Protein AF-A0AAV1HTF7-F1 (afdb_monomer_lite)

InterPro domains:
  IPR036514 SGNH hydrolase superfamily [G3DSA:3.40.50.1110] (1-95)

Structure (mmCIF, N/CA/C/O backbone):
data_AF-A0AAV1HTF7-F1
#
_entry.id   AF-A0AAV1HTF7-F1
#
loop_
_atom_site.group_PDB
_atom_site.id
_atom_site.type_symbol
_atom_site.label_atom_id
_atom_site.label_alt_id
_atom_site.label_comp_id
_atom_site.label_asym_id
_atom_site.label_entity_id
_atom_site.label_seq_id
_atom_site.pdbx_PDB_ins_code
_atom_site.Cartn_x
_atom_site.Cartn_y
_atom_site.Cartn_z
_atom_site.occupancy
_atom_site.B_iso_or_equiv
_atom_site.auth_seq_id
_atom_site.auth_comp_id
_atom_site.auth_asym_id
_atom_site.auth_atom_id
_atom_site.pdbx_PDB_model_num
ATOM 1 N N . MET A 1 1 ? -18.990 2.049 17.561 1.00 84.19 1 MET A N 1
ATOM 2 C CA . MET A 1 1 ? -18.677 2.103 16.119 1.00 84.19 1 MET A CA 1
ATOM 3 C C . MET A 1 1 ? -17.168 2.112 15.989 1.00 84.19 1 MET A C 1
ATOM 5 O O . MET A 1 1 ? -16.583 2.999 16.581 1.00 84.19 1 MET A O 1
ATOM 9 N N . GLN A 1 2 ? -16.550 1.150 15.308 1.00 93.69 2 GLN A N 1
ATOM 10 C CA . GLN A 1 2 ? -15.099 1.159 15.063 1.00 93.69 2 GLN A CA 1
ATOM 11 C C . GLN A 1 2 ? -14.829 1.724 13.664 1.00 93.69 2 GLN A C 1
ATOM 13 O O . GLN A 1 2 ? -15.582 1.410 12.742 1.00 93.69 2 GLN A O 1
ATOM 18 N N . ILE A 1 3 ? -13.780 2.533 13.503 1.00 95.94 3 ILE A N 1
ATOM 19 C CA . ILE A 1 3 ? -13.346 3.073 12.207 1.00 95.94 3 ILE A CA 1
ATOM 20 C C . ILE A 1 3 ? -11.914 2.609 11.953 1.00 95.94 3 ILE A C 1
ATOM 22 O O . ILE A 1 3 ? -11.021 2.910 12.737 1.00 95.94 3 ILE A O 1
ATOM 26 N N . LEU A 1 4 ? -11.684 1.897 10.851 1.00 97.44 4 LEU A N 1
ATOM 27 C CA . LEU A 1 4 ? -10.342 1.550 10.387 1.00 97.44 4 LEU A CA 1
ATOM 28 C C . LEU A 1 4 ? -9.990 2.410 9.174 1.00 97.44 4 LEU A C 1
ATOM 30 O O . LEU A 1 4 ? -10.671 2.349 8.152 1.00 97.44 4 LEU A O 1
ATOM 34 N N . ILE A 1 5 ? -8.917 3.186 9.288 1.00 98.12 5 ILE A N 1
ATOM 35 C CA . ILE A 1 5 ? -8.319 3.935 8.187 1.00 98.12 5 ILE A CA 1
ATOM 36 C C . ILE A 1 5 ? -7.169 3.107 7.624 1.00 98.12 5 ILE A C 1
ATOM 38 O O . ILE A 1 5 ? -6.263 2.693 8.348 1.00 98.12 5 ILE A O 1
ATOM 42 N N . VAL A 1 6 ? -7.205 2.878 6.317 1.00 98.38 6 VAL A N 1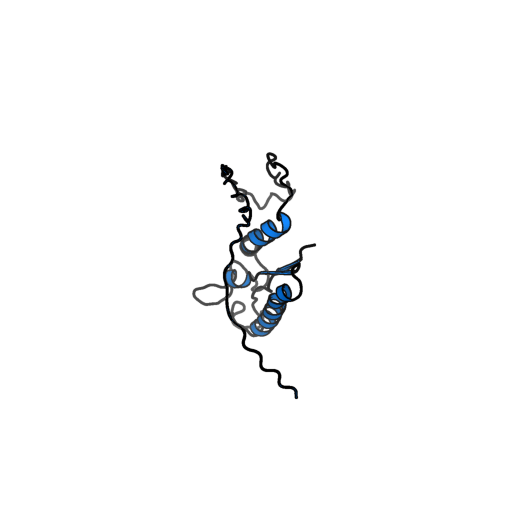
ATOM 43 C CA . VAL A 1 6 ? -6.139 2.188 5.593 1.00 98.38 6 VAL A CA 1
ATOM 44 C C . VAL A 1 6 ? -5.266 3.240 4.925 1.00 98.38 6 VAL A C 1
ATOM 46 O O . VAL A 1 6 ? -5.785 4.125 4.243 1.00 98.38 6 VAL A O 1
ATOM 49 N N . GLY A 1 7 ? -3.953 3.150 5.128 1.00 98.31 7 GLY A N 1
ATOM 50 C CA . GLY A 1 7 ? -2.980 3.991 4.444 1.00 98.31 7 GLY A CA 1
ATOM 51 C C . GLY A 1 7 ? -3.142 3.903 2.927 1.00 98.31 7 GLY A C 1
ATOM 52 O O . GLY A 1 7 ? -3.413 2.840 2.364 1.00 98.31 7 GLY A O 1
ATOM 53 N N . ILE A 1 8 ? -2.981 5.038 2.253 1.00 98.56 8 ILE A N 1
ATOM 54 C CA . ILE A 1 8 ? -2.959 5.104 0.797 1.00 98.56 8 ILE A CA 1
ATOM 55 C C . ILE A 1 8 ? -1.786 4.256 0.303 1.00 98.56 8 ILE A C 1
ATOM 57 O O . ILE A 1 8 ? -0.637 4.488 0.686 1.00 98.56 8 ILE A O 1
ATOM 61 N N . LEU A 1 9 ? -2.090 3.286 -0.560 1.00 98.56 9 LEU A N 1
ATOM 62 C CA . LEU A 1 9 ? -1.093 2.412 -1.169 1.00 98.56 9 LEU A CA 1
ATOM 63 C C . LEU A 1 9 ? -0.115 3.206 -2.052 1.00 98.56 9 LEU A C 1
ATOM 65 O O . LEU A 1 9 ? -0.493 4.223 -2.649 1.00 98.56 9 LEU A O 1
ATOM 69 N N . PRO A 1 10 ? 1.133 2.731 -2.196 1.00 98.31 10 PRO A N 1
ATOM 70 C CA . PRO A 1 10 ? 2.061 3.313 -3.145 1.00 98.31 10 PRO A CA 1
ATOM 71 C C . PRO A 1 10 ? 1.513 3.141 -4.564 1.00 98.31 10 PRO A C 1
ATOM 73 O O . PRO A 1 10 ? 0.885 2.138 -4.906 1.00 98.31 10 PRO A O 1
ATOM 76 N N . ARG A 1 11 ? 1.754 4.140 -5.409 1.00 97.81 11 ARG A N 1
ATOM 77 C CA . ARG A 1 11 ? 1.334 4.116 -6.809 1.00 97.81 11 ARG A CA 1
ATOM 78 C C . ARG A 1 11 ? 2.373 4.747 -7.706 1.00 97.81 11 ARG A C 1
ATOM 80 O O . ARG A 1 11 ? 3.144 5.621 -7.307 1.00 97.81 11 ARG A O 1
ATOM 87 N N . GLY A 1 12 ? 2.330 4.326 -8.952 1.00 97.00 12 GLY A N 1
ATOM 88 C CA . GLY A 1 12 ? 3.140 4.850 -10.019 1.00 97.00 12 GLY A CA 1
ATOM 89 C C . GLY A 1 12 ? 2.544 6.095 -10.644 1.00 97.00 12 GLY A C 1
ATOM 90 O O . GLY A 1 12 ? 1.449 6.572 -10.296 1.00 97.00 12 GLY A O 1
ATOM 91 N N . ALA A 1 13 ? 3.268 6.602 -11.631 1.00 94.75 13 ALA A N 1
ATOM 92 C CA . ALA A 1 13 ? 2.856 7.743 -12.423 1.00 94.75 13 ALA A CA 1
ATOM 93 C C . ALA A 1 13 ? 3.062 7.443 -13.909 1.00 94.75 13 ALA A C 1
ATOM 95 O O . ALA A 1 13 ? 4.183 7.390 -14.399 1.00 94.75 13 ALA A O 1
ATOM 96 N N . TRP A 1 14 ? 1.944 7.324 -14.624 1.00 89.94 14 TRP A N 1
ATOM 97 C CA . TRP A 1 14 ? 1.849 7.011 -16.056 1.00 89.94 14 TRP A CA 1
ATOM 98 C C . TRP A 1 14 ? 2.687 7.904 -16.984 1.00 89.94 14 TRP A C 1
ATOM 100 O O . TRP A 1 14 ? 2.989 7.523 -18.105 1.00 89.94 14 TRP A O 1
ATOM 110 N N . SER A 1 15 ? 3.057 9.100 -16.536 1.00 91.62 15 SER A N 1
ATOM 111 C CA . SER A 1 15 ? 3.879 10.043 -17.303 1.00 91.62 15 SER A CA 1
ATOM 112 C C . SER A 1 15 ? 5.391 9.906 -17.052 1.00 91.62 15 SER A C 1
ATOM 114 O O . SER A 1 15 ? 6.146 10.774 -17.478 1.00 91.62 15 SER A O 1
ATOM 116 N N . LEU A 1 16 ? 5.831 8.950 -16.228 1.00 92.50 16 LEU A N 1
ATOM 117 C CA . LEU A 1 16 ? 7.254 8.704 -15.978 1.00 92.50 16 LEU A CA 1
ATOM 118 C C . LEU A 1 16 ? 7.821 7.728 -17.016 1.00 92.50 16 LEU A C 1
ATOM 120 O O . LEU A 1 16 ? 7.071 6.891 -17.515 1.00 92.50 16 LEU A O 1
ATOM 124 N N . PRO A 1 17 ? 9.137 7.787 -17.302 1.00 95.62 17 PRO A N 1
ATOM 125 C CA . PRO A 1 17 ? 9.793 6.794 -18.154 1.00 95.62 17 PRO A CA 1
ATOM 126 C C . PRO A 1 17 ? 9.630 5.360 -17.635 1.00 95.62 17 PRO A C 1
ATOM 128 O O . PRO A 1 17 ? 9.421 4.446 -18.425 1.00 95.62 17 PRO A O 1
ATOM 131 N N . ASP A 1 18 ? 9.686 5.187 -16.312 1.00 96.31 18 ASP A N 1
ATOM 132 C CA . ASP A 1 18 ? 9.305 3.956 -15.625 1.00 96.31 18 ASP A CA 1
ATOM 133 C C . ASP A 1 18 ? 8.046 4.216 -14.776 1.00 96.31 18 ASP A C 1
ATOM 135 O O . ASP A 1 18 ? 8.134 4.858 -13.721 1.00 96.31 18 ASP A O 1
ATOM 139 N N . PRO A 1 19 ? 6.863 3.745 -15.215 1.00 96.56 19 PRO A N 1
ATOM 140 C CA . PRO A 1 19 ? 5.626 3.892 -14.458 1.00 96.56 19 PRO A CA 1
ATOM 141 C C . PRO A 1 19 ? 5.636 3.173 -13.104 1.00 96.56 19 PRO A C 1
ATOM 143 O O . PRO A 1 19 ? 4.855 3.557 -12.238 1.00 96.56 19 PRO A O 1
ATOM 146 N N . PHE A 1 20 ? 6.503 2.176 -12.896 1.00 97.75 20 PHE A N 1
ATOM 147 C CA . PHE A 1 20 ? 6.607 1.397 -11.655 1.00 97.75 20 PHE A CA 1
ATOM 148 C C . PHE A 1 20 ? 7.643 1.951 -10.675 1.00 97.75 20 PHE A C 1
ATOM 150 O O . PHE A 1 20 ? 7.803 1.408 -9.576 1.00 97.75 20 PHE A O 1
ATOM 157 N N . ALA A 1 21 ? 8.326 3.038 -11.041 1.00 97.62 21 ALA A N 1
ATOM 158 C CA . ALA A 1 21 ? 9.296 3.682 -10.175 1.00 97.62 21 ALA A CA 1
ATOM 159 C C . ALA A 1 21 ? 8.647 4.103 -8.849 1.00 97.62 21 ALA A C 1
ATOM 161 O O . ALA A 1 21 ? 7.636 4.818 -8.810 1.00 97.62 21 ALA A O 1
ATOM 162 N N . TRP A 1 22 ? 9.271 3.677 -7.757 1.00 97.19 22 TRP A N 1
ATOM 163 C CA . TRP A 1 22 ? 8.969 4.107 -6.404 1.00 97.19 22 TRP A CA 1
ATOM 164 C C . TRP A 1 22 ? 10.294 4.283 -5.640 1.00 97.19 22 TRP A C 1
ATOM 166 O O . TRP A 1 22 ? 11.189 3.454 -5.795 1.00 97.19 22 TRP A O 1
ATOM 176 N N . PRO A 1 23 ? 10.475 5.362 -4.857 1.00 97.12 23 PRO A N 1
ATOM 177 C CA . PRO A 1 23 ? 9.591 6.522 -4.745 1.00 97.12 23 PRO A CA 1
ATOM 178 C C . PRO A 1 23 ? 9.500 7.324 -6.057 1.00 97.12 23 PRO A C 1
ATOM 180 O O . PRO A 1 23 ? 10.342 7.212 -6.945 1.00 97.12 23 PRO A O 1
ATOM 183 N N . ASN A 1 24 ? 8.461 8.146 -6.185 1.00 96.56 24 ASN A N 1
ATOM 184 C CA . ASN A 1 24 ? 8.260 9.058 -7.307 1.00 96.56 24 ASN A CA 1
ATOM 185 C C . ASN A 1 24 ? 7.614 10.378 -6.844 1.00 96.56 24 ASN A C 1
ATOM 187 O O . ASN A 1 24 ? 7.417 10.606 -5.653 1.00 96.56 24 ASN A O 1
ATOM 191 N N . ARG A 1 25 ? 7.258 11.266 -7.780 1.00 96.62 25 ARG A N 1
ATOM 192 C CA . ARG A 1 25 ? 6.693 12.594 -7.463 1.00 96.62 25 ARG A CA 1
ATOM 193 C C . ARG A 1 25 ? 5.387 12.583 -6.649 1.00 96.62 25 ARG A C 1
ATOM 195 O O . ARG A 1 25 ? 4.988 13.627 -6.155 1.00 96.62 25 ARG A O 1
ATOM 202 N N . LEU A 1 26 ? 4.683 11.451 -6.570 1.00 97.12 26 LEU A N 1
ATOM 203 C CA . LEU A 1 26 ? 3.463 11.297 -5.770 1.00 97.12 26 LEU A CA 1
ATOM 204 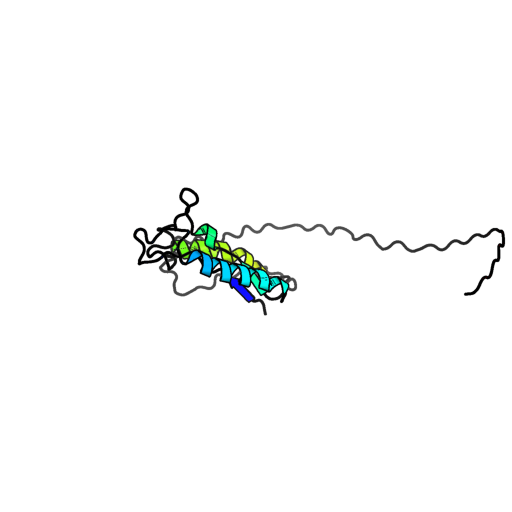C C . LEU A 1 26 ? 3.761 10.805 -4.350 1.00 97.12 26 LEU A C 1
ATOM 206 O O . LEU A 1 26 ? 2.900 10.920 -3.482 1.00 97.12 26 LEU A O 1
ATOM 210 N N . THR A 1 27 ? 4.959 10.263 -4.105 1.00 97.06 27 THR A N 1
ATOM 211 C CA . THR A 1 27 ? 5.328 9.652 -2.824 1.00 97.06 27 THR A CA 1
ATOM 212 C C . THR A 1 27 ? 5.217 10.632 -1.668 1.00 97.06 27 THR A C 1
ATOM 214 O O . THR A 1 27 ? 4.695 10.262 -0.625 1.00 97.06 27 THR A O 1
ATOM 217 N N . GLU A 1 28 ? 5.650 11.882 -1.844 1.00 98.19 28 GLU A N 1
ATOM 218 C CA . GLU A 1 28 ? 5.556 12.885 -0.781 1.00 98.19 28 GLU A CA 1
ATOM 219 C C . GLU A 1 28 ? 4.101 13.135 -0.373 1.00 98.19 28 GLU A C 1
ATOM 221 O O . GLU A 1 28 ? 3.769 13.000 0.799 1.00 98.19 28 GLU A O 1
ATOM 226 N N . ALA A 1 29 ? 3.211 13.387 -1.338 1.00 98.25 29 ALA A N 1
ATOM 227 C CA . ALA A 1 29 ? 1.794 13.611 -1.064 1.00 98.25 29 ALA A CA 1
ATOM 228 C C . ALA A 1 29 ? 1.123 12.399 -0.390 1.00 98.25 29 ALA A C 1
ATOM 230 O O . ALA A 1 29 ? 0.344 12.568 0.548 1.00 98.25 29 ALA A O 1
ATOM 231 N N . ILE A 1 30 ? 1.447 11.179 -0.835 1.00 98.44 30 ILE A N 1
ATOM 232 C CA . ILE A 1 30 ? 0.959 9.934 -0.217 1.00 98.44 30 ILE A CA 1
ATOM 233 C C . ILE A 1 30 ? 1.443 9.843 1.233 1.00 98.44 30 ILE A C 1
ATOM 235 O O . ILE A 1 30 ? 0.634 9.652 2.140 1.00 98.44 30 ILE A O 1
ATOM 239 N N . ASN A 1 31 ? 2.739 10.055 1.469 1.00 98.06 31 ASN A N 1
ATOM 240 C CA . ASN A 1 31 ? 3.322 10.009 2.806 1.00 98.06 31 ASN A CA 1
ATOM 241 C C . ASN A 1 31 ? 2.719 11.076 3.724 1.00 98.06 31 ASN A C 1
ATOM 243 O O . ASN A 1 31 ? 2.457 10.792 4.888 1.00 98.06 31 ASN A O 1
ATOM 247 N N . THR A 1 32 ? 2.451 12.285 3.224 1.00 98.56 32 THR A N 1
ATOM 248 C CA . THR A 1 32 ? 1.792 13.341 4.002 1.00 98.56 32 THR A CA 1
ATOM 249 C C . THR A 1 32 ? 0.420 12.895 4.506 1.00 98.56 32 THR A C 1
ATOM 251 O O . THR A 1 32 ? 0.131 13.047 5.693 1.00 98.56 32 THR A O 1
ATOM 254 N N . VAL A 1 33 ? -0.414 12.313 3.638 1.00 98.50 33 VAL A N 1
ATOM 255 C CA . VAL A 1 33 ? -1.756 11.851 4.028 1.00 98.50 33 VAL A CA 1
ATOM 256 C C . VAL A 1 33 ? -1.681 10.648 4.968 1.00 98.50 33 VAL A C 1
ATOM 258 O O . VAL A 1 33 ? -2.406 10.608 5.965 1.00 98.50 33 VAL A O 1
ATOM 261 N N . ASN A 1 34 ? -0.785 9.698 4.702 1.00 98.56 34 ASN A N 1
ATOM 262 C CA . ASN A 1 34 ? -0.594 8.525 5.557 1.00 98.56 34 ASN A CA 1
ATOM 263 C C . ASN A 1 34 ? -0.106 8.924 6.956 1.00 98.56 34 ASN A C 1
ATOM 265 O O . ASN A 1 34 ? -0.665 8.466 7.948 1.00 98.56 34 ASN A O 1
ATOM 269 N N . ASN A 1 35 ? 0.850 9.852 7.053 1.00 97.69 35 ASN A N 1
ATOM 270 C CA . ASN A 1 35 ? 1.350 10.361 8.332 1.00 97.69 35 ASN A CA 1
ATOM 271 C C . ASN A 1 35 ? 0.263 11.094 9.131 1.00 97.69 35 ASN A C 1
ATOM 273 O O . ASN A 1 35 ? 0.155 10.900 10.342 1.00 97.69 35 ASN A O 1
ATOM 277 N N . ALA A 1 36 ? -0.560 11.914 8.468 1.00 97.50 36 ALA A N 1
ATOM 278 C CA . ALA A 1 36 ? -1.697 12.566 9.116 1.00 97.50 36 ALA A CA 1
ATOM 279 C C . ALA A 1 36 ? -2.722 11.533 9.616 1.00 97.50 36 ALA A C 1
ATOM 281 O O . ALA A 1 36 ? -3.172 11.603 10.756 1.00 97.50 36 ALA A O 1
ATOM 282 N N . SER A 1 37 ? -3.026 10.525 8.797 1.00 97.88 37 SER A N 1
ATOM 283 C CA . SER A 1 37 ? -3.963 9.449 9.143 1.00 97.88 37 SER A CA 1
ATOM 284 C C . SER A 1 37 ? -3.468 8.599 10.317 1.00 97.88 37 SER A C 1
ATOM 286 O O . SER A 1 37 ? -4.247 8.253 11.202 1.00 97.88 37 SER A O 1
ATOM 288 N N . GLN A 1 38 ? -2.164 8.318 10.373 1.00 97.44 38 GLN A N 1
ATOM 289 C CA . GLN A 1 38 ? -1.527 7.576 11.462 1.00 97.44 38 GLN A CA 1
ATOM 290 C C . GLN A 1 38 ? -1.608 8.306 12.813 1.00 97.44 38 GLN A C 1
ATOM 292 O O . GLN A 1 38 ? -1.511 7.670 13.864 1.00 97.44 38 GLN A O 1
ATOM 297 N N . ALA A 1 39 ? -1.774 9.630 12.818 1.00 95.38 39 ALA A N 1
ATOM 298 C CA . ALA A 1 39 ? -1.895 10.406 14.047 1.00 95.38 39 ALA A CA 1
ATOM 299 C C . ALA A 1 39 ? -3.303 10.343 14.667 1.00 95.38 39 ALA A C 1
ATOM 301 O O . ALA A 1 39 ? -3.419 10.457 15.887 1.00 95.38 39 ALA A O 1
ATOM 302 N N . LEU A 1 40 ? -4.346 10.101 13.863 1.00 95.88 40 LEU A N 1
ATOM 303 C CA . LEU A 1 40 ? -5.752 10.152 14.289 1.00 95.88 40 LEU A CA 1
ATOM 304 C C . LEU A 1 40 ? -6.131 9.193 15.436 1.00 95.88 40 LEU A C 1
ATOM 306 O O . LEU A 1 40 ? -6.909 9.609 16.293 1.00 95.88 40 LEU A O 1
ATOM 310 N N . PRO A 1 41 ? -5.569 7.971 15.558 1.00 96.88 41 PRO A N 1
ATOM 311 C CA . PRO A 1 41 ? -5.825 7.112 16.719 1.00 96.88 41 PRO A CA 1
ATOM 312 C C . PRO A 1 41 ? -5.447 7.733 18.077 1.00 96.88 41 PRO A C 1
ATOM 314 O O . PRO A 1 41 ? -5.885 7.253 19.119 1.00 96.88 41 PRO A O 1
ATOM 317 N N . LYS A 1 42 ? -4.613 8.786 18.099 1.00 94.94 42 LYS A N 1
ATOM 318 C CA . LYS A 1 42 ? -4.288 9.535 19.328 1.00 94.94 42 LYS A CA 1
ATOM 319 C C . LYS A 1 42 ? -5.394 10.511 19.733 1.00 94.94 42 LYS A C 1
ATOM 321 O O . LYS A 1 42 ? -5.440 10.910 20.893 1.00 94.94 42 LYS A O 1
ATOM 326 N N . GLU A 1 43 ? -6.228 10.921 18.784 1.00 96.25 43 GLU A N 1
ATOM 327 C CA . GLU A 1 43 ? -7.302 11.898 18.978 1.00 96.25 43 GLU A CA 1
ATOM 328 C C . GLU A 1 43 ? -8.623 11.216 19.344 1.00 96.25 43 GLU A C 1
ATOM 330 O O . GLU A 1 43 ? -9.376 11.741 20.162 1.00 96.25 43 GLU A O 1
ATOM 335 N N . ASP A 1 44 ? -8.880 10.028 18.789 1.00 95.25 44 ASP A N 1
ATOM 336 C CA . ASP A 1 44 ? -10.075 9.236 19.072 1.00 95.25 44 ASP A CA 1
ATOM 337 C C . ASP A 1 44 ? -9.730 7.734 19.164 1.00 95.25 44 ASP A C 1
ATOM 339 O O . ASP A 1 44 ? -9.287 7.146 18.172 1.00 95.25 44 ASP A O 1
ATOM 343 N N . PRO A 1 45 ? -9.966 7.072 20.316 1.00 92.94 45 PRO A N 1
ATOM 344 C CA . PRO A 1 45 ? -9.695 5.642 20.490 1.00 92.94 45 PRO A CA 1
ATOM 345 C C . PRO A 1 45 ? -10.585 4.719 19.638 1.00 92.94 45 PRO A C 1
ATOM 347 O O . PRO A 1 45 ? -10.339 3.513 19.586 1.00 92.94 45 PRO A O 1
ATOM 350 N N . MET A 1 46 ? -11.632 5.243 18.995 1.00 94.50 46 MET A N 1
ATOM 351 C CA . MET A 1 46 ? -12.470 4.498 18.050 1.00 94.50 46 MET A CA 1
ATOM 352 C C . MET A 1 46 ? -11.875 4.455 16.634 1.00 94.50 46 MET A C 1
ATOM 354 O O . MET A 1 46 ? -12.382 3.708 15.789 1.00 94.50 46 MET A O 1
ATOM 358 N N . ILE A 1 47 ? -10.828 5.247 16.370 1.00 96.50 47 ILE A N 1
ATOM 359 C CA . ILE A 1 47 ? -10.105 5.289 15.099 1.00 96.50 47 ILE A CA 1
ATOM 360 C C . ILE A 1 47 ? -8.858 4.411 15.189 1.00 96.50 47 ILE A C 1
ATOM 362 O O . ILE A 1 47 ? -8.031 4.539 16.088 1.00 96.50 47 ILE A O 1
ATOM 366 N N . HIS A 1 48 ? -8.696 3.550 14.193 1.00 97.00 48 HIS A N 1
ATOM 367 C CA . HIS A 1 48 ? -7.556 2.659 14.019 1.00 97.00 48 HIS A CA 1
ATOM 368 C C . HIS A 1 48 ? -6.877 2.978 12.692 1.00 97.00 48 HIS A C 1
ATOM 370 O O . HIS A 1 48 ? -7.539 3.394 11.741 1.00 97.00 48 HIS A O 1
ATOM 376 N N . TYR A 1 49 ? -5.569 2.758 12.608 1.00 98.38 49 TYR A N 1
ATOM 377 C CA . TYR A 1 49 ? -4.800 2.964 11.383 1.00 98.38 49 TYR A CA 1
ATOM 378 C C . TYR A 1 49 ? -3.930 1.746 11.083 1.00 98.38 49 TYR A C 1
ATOM 380 O O . TYR A 1 49 ? -3.306 1.189 11.988 1.00 98.38 49 TYR A O 1
ATOM 388 N N . ILE A 1 50 ? -3.855 1.374 9.808 1.00 98.31 50 ILE A N 1
ATOM 389 C CA . ILE A 1 50 ? -2.913 0.376 9.302 1.00 98.31 50 ILE A CA 1
ATOM 390 C C . ILE A 1 50 ? -2.317 0.836 7.973 1.00 98.31 50 ILE A C 1
ATOM 392 O O . ILE A 1 50 ? -3.026 1.357 7.113 1.00 98.31 50 ILE A O 1
ATOM 396 N N . ASP A 1 51 ? -1.015 0.615 7.800 1.00 98.12 51 ASP A N 1
ATOM 397 C CA . ASP A 1 51 ? -0.319 0.812 6.532 1.00 98.12 51 ASP A CA 1
ATOM 398 C C . ASP A 1 51 ? 0.044 -0.545 5.921 1.00 98.12 51 ASP A C 1
ATOM 400 O O . ASP A 1 51 ? 0.872 -1.272 6.466 1.00 98.12 51 ASP A O 1
ATOM 404 N N . CYS A 1 52 ? -0.583 -0.870 4.792 1.00 98.31 52 CYS A N 1
ATOM 405 C CA . CYS A 1 52 ? -0.299 -2.072 4.003 1.00 98.31 52 CYS A CA 1
ATOM 406 C C . CYS A 1 52 ? 0.565 -1.766 2.769 1.00 98.31 52 CYS A C 1
ATOM 408 O O . CYS A 1 52 ? 0.848 -2.653 1.969 1.00 98.31 52 CYS A O 1
ATOM 410 N N . GLY A 1 53 ? 0.955 -0.503 2.568 1.00 97.62 53 GLY A N 1
ATOM 411 C CA . GLY A 1 53 ? 1.713 -0.053 1.406 1.00 97.62 53 GLY A CA 1
ATOM 412 C C . GLY A 1 53 ? 3.057 -0.762 1.194 1.00 97.62 53 GLY A C 1
ATOM 413 O O . GLY A 1 53 ? 3.360 -1.090 0.043 1.00 97.62 53 GLY A O 1
ATOM 414 N N . PRO A 1 54 ? 3.856 -1.046 2.244 1.00 97.69 54 PRO A N 1
ATOM 415 C CA . PRO A 1 54 ? 5.139 -1.733 2.096 1.00 97.69 54 PRO A CA 1
ATOM 416 C C . PRO A 1 54 ? 5.067 -3.087 1.375 1.00 97.69 54 PRO A C 1
ATOM 418 O O . PRO A 1 54 ? 5.989 -3.414 0.630 1.00 97.69 54 PRO A O 1
ATOM 421 N N . ASP A 1 55 ? 3.964 -3.831 1.507 1.00 98.00 55 ASP A N 1
ATOM 422 C CA . ASP A 1 55 ? 3.800 -5.154 0.882 1.00 98.00 55 ASP A CA 1
ATOM 423 C C . ASP A 1 55 ? 3.623 -5.083 -0.649 1.00 98.00 55 ASP A C 1
ATOM 425 O O . ASP A 1 55 ? 3.746 -6.086 -1.354 1.00 98.00 55 ASP A O 1
ATOM 429 N N . PHE A 1 56 ? 3.374 -3.885 -1.189 1.00 98.44 56 PHE A N 1
ATOM 430 C CA . PHE A 1 56 ? 3.260 -3.622 -2.627 1.00 98.44 56 PHE A CA 1
ATOM 431 C C . PHE A 1 56 ? 4.584 -3.190 -3.274 1.00 98.44 56 PHE A C 1
ATOM 433 O O . PHE A 1 56 ? 4.621 -2.904 -4.475 1.00 98.44 56 PHE A O 1
ATOM 440 N N . ILE A 1 57 ? 5.674 -3.152 -2.503 1.00 97.94 57 ILE A N 1
ATOM 441 C CA . ILE A 1 57 ? 6.999 -2.719 -2.949 1.00 97.94 57 ILE A CA 1
ATOM 442 C C . ILE A 1 57 ? 7.944 -3.921 -2.987 1.00 97.94 57 ILE A C 1
ATOM 444 O O . ILE A 1 57 ? 8.070 -4.692 -2.039 1.00 97.94 57 ILE A O 1
ATOM 448 N N . ASN A 1 58 ? 8.662 -4.071 -4.094 1.00 97.44 58 ASN A N 1
ATOM 449 C CA . ASN A 1 58 ? 9.711 -5.068 -4.233 1.00 97.44 58 ASN A CA 1
ATOM 450 C C . ASN A 1 58 ? 10.889 -4.728 -3.307 1.00 97.44 58 ASN A C 1
ATOM 452 O O . ASN A 1 58 ? 11.594 -3.744 -3.526 1.00 97.44 58 ASN A O 1
ATOM 456 N N . ALA A 1 59 ? 11.171 -5.582 -2.323 1.00 94.00 59 ALA A N 1
ATOM 457 C CA . ALA A 1 59 ? 12.246 -5.350 -1.353 1.00 94.00 59 ALA A CA 1
ATOM 458 C C . ALA A 1 59 ? 13.650 -5.227 -1.981 1.00 94.00 59 ALA A C 1
ATOM 460 O O . ALA A 1 59 ? 14.515 -4.558 -1.428 1.00 94.00 59 ALA A O 1
ATOM 461 N N . ALA A 1 60 ? 13.891 -5.863 -3.133 1.00 94.31 60 ALA A N 1
ATOM 462 C CA . ALA A 1 60 ? 15.214 -5.891 -3.761 1.00 94.31 60 ALA A CA 1
ATOM 463 C C . ALA A 1 60 ? 15.590 -4.585 -4.479 1.00 94.31 60 ALA A C 1
ATOM 465 O O . ALA A 1 60 ? 16.767 -4.245 -4.557 1.00 94.31 60 ALA A O 1
ATOM 466 N N . ASN A 1 61 ? 14.610 -3.880 -5.049 1.00 95.00 61 ASN A N 1
ATOM 467 C CA . ASN A 1 61 ? 14.857 -2.722 -5.914 1.00 95.00 61 ASN A CA 1
ATOM 468 C C . ASN A 1 61 ? 13.968 -1.512 -5.591 1.00 95.00 61 ASN A C 1
ATOM 470 O O . ASN A 1 61 ? 14.008 -0.526 -6.319 1.00 95.00 61 ASN A O 1
ATOM 474 N N . HIS A 1 62 ? 13.157 -1.597 -4.533 1.00 95.81 62 HIS A N 1
ATOM 475 C CA . HIS A 1 62 ? 12.229 -0.565 -4.070 1.00 95.81 62 HIS A CA 1
ATOM 476 C C . HIS A 1 62 ? 11.170 -0.100 -5.088 1.00 95.81 62 HIS A C 1
ATOM 478 O O . HIS A 1 62 ? 10.438 0.843 -4.808 1.00 95.81 62 HIS A O 1
ATOM 484 N N . SER A 1 63 ? 11.024 -0.785 -6.226 1.00 97.50 63 SER A N 1
ATOM 485 C CA . SER A 1 63 ? 9.977 -0.512 -7.221 1.00 97.50 63 SER A CA 1
ATOM 486 C C . SER A 1 63 ? 8.624 -1.088 -6.808 1.00 97.50 63 SER A C 1
ATOM 488 O O . SER A 1 63 ? 8.544 -1.978 -5.959 1.00 97.50 63 SER A O 1
ATOM 490 N N . LEU A 1 64 ? 7.551 -0.637 -7.454 1.00 98.31 64 LEU A N 1
ATOM 491 C CA . LEU A 1 64 ? 6.237 -1.256 -7.294 1.00 98.31 64 LEU A CA 1
ATOM 492 C C . LEU A 1 64 ? 6.237 -2.689 -7.829 1.00 98.31 64 LEU A C 1
ATOM 494 O O . LEU A 1 64 ? 6.785 -2.983 -8.893 1.00 98.31 64 LEU A O 1
ATOM 498 N N . ASN A 1 65 ? 5.562 -3.585 -7.118 1.00 98.31 65 ASN A N 1
ATOM 499 C CA . ASN A 1 65 ? 5.380 -4.952 -7.573 1.00 98.31 65 ASN A CA 1
ATOM 500 C C . ASN A 1 65 ? 4.338 -5.009 -8.702 1.00 98.31 65 ASN A C 1
ATOM 502 O O . ASN A 1 65 ? 3.134 -4.956 -8.455 1.00 98.31 65 ASN A O 1
ATOM 506 N N . ALA A 1 66 ? 4.801 -5.181 -9.942 1.00 97.56 66 ALA A N 1
ATOM 507 C CA . ALA A 1 66 ? 3.946 -5.242 -11.128 1.00 97.56 66 ALA A CA 1
ATOM 508 C C . ALA A 1 66 ? 2.960 -6.425 -11.149 1.00 97.56 66 ALA A C 1
ATOM 510 O O . ALA A 1 66 ? 1.962 -6.375 -11.857 1.00 97.56 66 ALA A O 1
ATOM 511 N N . THR A 1 67 ? 3.187 -7.481 -10.360 1.00 97.94 67 THR A N 1
ATOM 512 C CA . THR A 1 67 ? 2.190 -8.558 -10.208 1.00 97.94 67 THR A CA 1
ATOM 513 C C . THR A 1 67 ? 1.020 -8.101 -9.337 1.00 97.94 67 THR A C 1
ATOM 515 O O . THR A 1 67 ? -0.128 -8.490 -9.563 1.00 97.94 67 THR A O 1
ATOM 518 N N . LEU A 1 68 ? 1.302 -7.265 -8.335 1.00 98.44 68 LEU A N 1
ATOM 519 C CA . LEU A 1 68 ? 0.301 -6.757 -7.402 1.00 98.44 68 LEU A CA 1
ATOM 520 C C . LEU A 1 68 ? -0.395 -5.501 -7.932 1.00 98.44 68 LEU A C 1
ATOM 522 O O . LEU A 1 68 ? -1.576 -5.348 -7.660 1.00 98.44 68 LEU A O 1
ATOM 526 N N . LEU A 1 69 ? 0.293 -4.654 -8.708 1.00 98.31 69 LEU A N 1
ATOM 527 C CA . LEU A 1 69 ? -0.221 -3.411 -9.305 1.00 98.31 69 LEU A CA 1
ATOM 528 C C . LEU A 1 69 ? 0.051 -3.380 -10.824 1.00 98.31 69 LEU A C 1
ATOM 530 O O . LEU A 1 69 ? 0.939 -2.644 -11.244 1.00 98.31 69 LEU A O 1
ATOM 534 N N . PRO A 1 70 ? -0.643 -4.163 -11.667 1.00 97.69 70 PRO A N 1
ATOM 535 C CA . PRO A 1 70 ? -0.252 -4.377 -13.068 1.00 97.69 70 PRO A CA 1
ATOM 536 C C . PRO A 1 70 ? -0.291 -3.118 -13.941 1.00 97.69 70 PRO A C 1
ATOM 538 O O . PRO A 1 70 ? 0.468 -3.004 -14.900 1.00 97.69 70 PRO A O 1
ATOM 541 N N . GLU A 1 71 ? -1.115 -2.144 -13.581 1.00 96.62 71 GLU A N 1
ATOM 542 C CA . GLU A 1 71 ? -1.179 -0.810 -14.170 1.00 96.62 71 GLU A CA 1
ATOM 543 C C . GLU A 1 71 ? -0.684 0.268 -13.204 1.00 96.62 71 GLU A C 1
ATOM 545 O O . GLU A 1 71 ? -1.185 1.391 -13.221 1.00 96.62 71 GLU A O 1
ATOM 550 N N . TYR A 1 72 ? 0.272 -0.078 -12.332 1.00 96.94 72 TYR A N 1
ATOM 551 C CA . TYR A 1 72 ? 0.951 0.836 -11.407 1.00 96.94 72 TYR A CA 1
ATOM 552 C C . TYR A 1 72 ? -0.004 1.649 -10.504 1.00 96.94 72 TYR A C 1
ATOM 554 O O . TYR A 1 72 ? 0.377 2.693 -9.971 1.00 96.94 72 TYR A O 1
ATOM 562 N N . LEU A 1 73 ? -1.254 1.209 -10.323 1.00 97.44 73 LEU A N 1
ATOM 563 C CA . LEU A 1 73 ? -2.257 1.919 -9.527 1.00 97.44 73 LEU A CA 1
ATOM 564 C C . LEU A 1 73 ? -3.234 0.984 -8.822 1.00 97.44 73 LEU A C 1
ATOM 566 O O . LEU A 1 73 ? -3.314 1.029 -7.597 1.00 97.44 73 LEU A O 1
ATOM 570 N N . HIS A 1 74 ? -4.002 0.185 -9.562 1.00 98.19 74 HIS A N 1
ATOM 571 C CA . HIS A 1 74 ? -5.011 -0.661 -8.931 1.00 98.19 74 HIS A CA 1
ATOM 572 C C . HIS A 1 74 ? -4.425 -2.030 -8.583 1.00 98.19 74 HIS A C 1
ATOM 574 O O . HIS A 1 74 ? -3.625 -2.571 -9.351 1.00 98.19 74 HIS A O 1
ATOM 580 N N . PRO A 1 75 ? -4.812 -2.612 -7.436 1.00 98.38 75 PRO A N 1
ATOM 581 C CA . PRO A 1 75 ? -4.443 -3.978 -7.119 1.00 98.38 75 PRO A CA 1
ATOM 582 C C . PRO A 1 75 ? -5.027 -4.982 -8.121 1.00 98.38 75 PRO A C 1
ATOM 584 O O . PRO A 1 75 ? -6.210 -4.935 -8.457 1.00 98.38 75 PRO A O 1
ATOM 587 N N . SER A 1 76 ? -4.216 -5.949 -8.545 1.00 98.38 76 SER A N 1
ATOM 588 C CA . SER A 1 76 ? -4.710 -7.173 -9.182 1.00 98.38 76 SER A CA 1
ATOM 589 C C . SER A 1 76 ? -5.443 -8.053 -8.164 1.00 98.38 76 SER A C 1
ATOM 591 O O . SER A 1 76 ? -5.445 -7.778 -6.964 1.00 98.38 76 SER A O 1
ATOM 593 N N . THR A 1 77 ? -5.998 -9.190 -8.593 1.00 98.31 77 THR A N 1
ATOM 594 C CA . THR A 1 77 ? -6.510 -10.208 -7.656 1.00 98.31 77 THR A CA 1
ATOM 595 C C . THR A 1 77 ? -5.451 -10.651 -6.641 1.00 98.31 77 THR A C 1
ATOM 597 O O . THR A 1 77 ? -5.772 -10.849 -5.472 1.00 98.31 77 THR A O 1
ATOM 600 N N . ALA A 1 78 ? -4.187 -10.786 -7.057 1.00 98.12 78 ALA A N 1
ATOM 601 C CA . ALA A 1 78 ? -3.095 -11.106 -6.139 1.00 98.12 78 ALA A CA 1
ATOM 602 C C . ALA A 1 78 ? -2.811 -9.939 -5.178 1.00 98.12 78 ALA A C 1
ATOM 604 O O . ALA A 1 78 ? -2.649 -10.166 -3.983 1.00 98.12 78 ALA A O 1
ATOM 605 N N . GLY A 1 79 ? -2.840 -8.697 -5.674 1.00 98.31 79 GLY A N 1
ATOM 606 C CA . GLY A 1 79 ? -2.714 -7.494 -4.846 1.00 98.31 79 GLY A CA 1
ATOM 607 C C . GLY A 1 79 ? -3.820 -7.371 -3.796 1.00 98.31 79 GLY A C 1
ATOM 608 O O . GLY A 1 79 ? -3.540 -7.104 -2.633 1.00 98.31 79 GLY A O 1
ATOM 609 N N . TYR A 1 80 ? -5.073 -7.644 -4.163 1.00 98.62 80 TYR A N 1
ATOM 610 C CA . TYR A 1 80 ? -6.184 -7.637 -3.210 1.00 98.62 80 TYR A CA 1
ATOM 611 C C . TYR A 1 80 ? -6.075 -8.731 -2.147 1.00 98.62 80 TYR A C 1
ATOM 613 O O . TYR A 1 80 ? -6.504 -8.500 -1.022 1.00 98.62 80 TYR A O 1
ATOM 621 N N . ARG A 1 81 ? -5.486 -9.894 -2.459 1.00 98.50 81 ARG A N 1
ATOM 622 C CA . ARG A 1 81 ? -5.205 -10.923 -1.444 1.00 98.50 81 ARG A CA 1
ATOM 623 C C . ARG A 1 81 ? -4.174 -10.437 -0.431 1.00 98.50 81 ARG A C 1
ATOM 625 O O . ARG A 1 81 ? -4.440 -10.523 0.758 1.00 98.50 81 ARG A O 1
ATOM 632 N N . VAL A 1 82 ? -3.077 -9.835 -0.895 1.00 97.88 82 VAL A N 1
ATOM 633 C CA . VAL A 1 82 ? -2.068 -9.218 -0.013 1.00 97.88 82 VAL A CA 1
ATOM 634 C C . VAL A 1 82 ? -2.698 -8.135 0.870 1.00 97.88 82 VAL A C 1
ATOM 636 O O . VAL A 1 82 ? -2.495 -8.127 2.081 1.00 97.88 82 VAL A O 1
ATOM 639 N N . LEU A 1 83 ? -3.535 -7.266 0.292 1.00 98.19 83 LEU A N 1
ATOM 640 C CA . LEU A 1 83 ? -4.261 -6.257 1.063 1.00 98.19 83 LEU A CA 1
ATOM 641 C C . LEU A 1 83 ? -5.199 -6.896 2.098 1.00 98.19 83 LEU A C 1
ATOM 643 O O . LEU A 1 83 ? -5.222 -6.470 3.247 1.00 98.19 83 LEU A O 1
ATOM 647 N N . ALA A 1 84 ? -5.959 -7.923 1.714 1.00 97.81 84 ALA A N 1
ATOM 648 C CA . ALA A 1 84 ? -6.858 -8.624 2.624 1.00 97.81 84 ALA A CA 1
ATOM 649 C C . ALA A 1 84 ? -6.097 -9.295 3.776 1.00 97.81 84 ALA A C 1
ATOM 651 O O . ALA A 1 84 ? -6.528 -9.176 4.919 1.00 97.81 84 ALA A O 1
ATOM 652 N N . ASP A 1 85 ? -4.960 -9.934 3.500 1.00 97.81 85 ASP A N 1
ATOM 653 C CA . ASP A 1 85 ? -4.119 -10.579 4.512 1.00 97.81 85 ASP A CA 1
ATOM 654 C C . ASP A 1 85 ? -3.554 -9.559 5.512 1.00 97.81 85 ASP A C 1
ATOM 656 O O . ASP A 1 85 ? -3.555 -9.816 6.717 1.00 97.81 85 ASP A O 1
ATOM 660 N N . CYS A 1 86 ? -3.162 -8.371 5.039 1.00 97.69 86 CYS A N 1
ATOM 661 C CA . CYS A 1 86 ? -2.746 -7.260 5.897 1.00 97.69 86 CYS A CA 1
ATOM 662 C C . CYS A 1 86 ? -3.899 -6.738 6.781 1.00 97.69 86 CYS A C 1
ATOM 664 O O . CYS A 1 86 ? -3.727 -6.517 7.981 1.00 97.69 86 CYS A O 1
ATOM 666 N N . LEU A 1 87 ? -5.100 -6.567 6.214 1.00 96.88 87 LEU A N 1
ATOM 667 C CA . LEU A 1 87 ? -6.260 -6.008 6.924 1.00 96.88 87 LEU A CA 1
ATOM 668 C C . LEU A 1 87 ? -6.903 -6.989 7.908 1.00 96.88 87 LEU A C 1
ATOM 670 O O . LEU A 1 87 ? -7.381 -6.582 8.972 1.00 96.88 87 LEU A O 1
ATOM 674 N N . LYS A 1 88 ? -6.937 -8.275 7.553 1.00 94.81 88 LYS A N 1
ATOM 675 C CA . LYS A 1 88 ? -7.660 -9.325 8.271 1.00 94.81 88 LYS A CA 1
ATOM 676 C C . LYS A 1 88 ? -7.411 -9.345 9.784 1.00 94.81 88 LYS A C 1
ATOM 678 O O . LYS A 1 88 ? -8.404 -9.323 10.509 1.00 94.81 88 LYS A O 1
ATOM 683 N N . PRO A 1 89 ? -6.169 -9.348 10.307 1.00 93.19 89 PRO A N 1
ATOM 684 C CA . PRO A 1 89 ? -5.957 -9.404 11.753 1.00 93.19 89 PRO A CA 1
ATOM 685 C C . PRO A 1 89 ? -6.541 -8.192 12.490 1.00 93.19 89 PRO A C 1
ATOM 687 O O . PRO A 1 89 ? -7.014 -8.327 13.617 1.00 93.19 89 PRO A O 1
ATOM 690 N N . VAL A 1 90 ? -6.543 -7.007 11.872 1.00 93.19 90 VAL A N 1
ATOM 691 C CA . VAL A 1 90 ? -7.121 -5.803 12.485 1.00 93.19 90 VAL A CA 1
ATOM 692 C C . VAL A 1 90 ? -8.640 -5.867 12.445 1.00 93.19 90 VAL A C 1
ATOM 694 O O . VAL A 1 90 ? -9.282 -5.676 13.473 1.00 93.19 90 VAL A O 1
ATOM 697 N N . VAL A 1 91 ? -9.222 -6.202 11.293 1.00 93.94 91 VAL A N 1
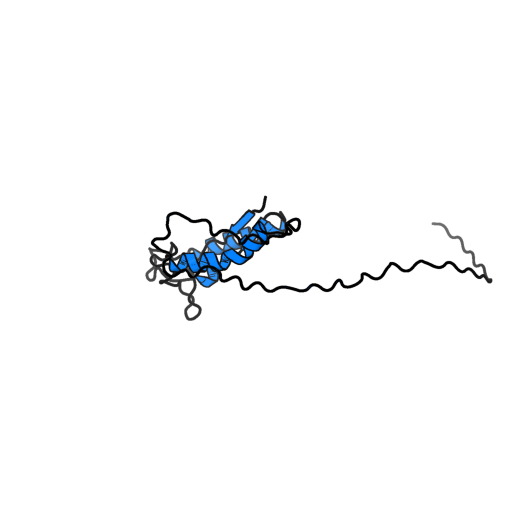ATOM 698 C CA . VAL A 1 91 ? -10.678 -6.330 11.152 1.00 93.94 91 VAL A CA 1
ATOM 699 C C . VAL A 1 91 ? -11.228 -7.406 12.088 1.00 93.94 91 VAL A C 1
ATOM 701 O O . VAL A 1 91 ? -12.196 -7.141 12.798 1.00 93.94 91 VAL A O 1
ATOM 704 N N . ASP A 1 92 ? -10.588 -8.575 12.160 1.00 92.06 92 ASP A N 1
ATOM 705 C CA . ASP A 1 92 ? -10.981 -9.651 13.073 1.00 92.06 92 ASP A CA 1
ATOM 706 C C . ASP A 1 92 ? -10.975 -9.156 14.528 1.00 92.06 92 ASP A C 1
ATOM 708 O O . ASP A 1 92 ? -11.949 -9.357 15.248 1.00 92.06 92 ASP A O 1
ATOM 712 N N . ASN A 1 93 ? -9.933 -8.438 14.959 1.00 89.56 93 ASN A N 1
ATOM 713 C CA . ASN A 1 93 ? -9.869 -7.883 16.313 1.00 89.56 93 ASN A CA 1
ATOM 714 C C . ASN A 1 93 ? -10.967 -6.842 16.587 1.00 89.56 93 ASN A C 1
ATOM 716 O O . ASN A 1 93 ? -11.547 -6.833 17.674 1.00 89.56 93 ASN A O 1
ATOM 720 N N . LEU A 1 94 ? -11.267 -5.977 15.615 1.00 89.50 94 LEU A N 1
ATOM 721 C CA . LEU A 1 94 ? -12.252 -4.902 15.764 1.00 89.50 94 LEU A CA 1
ATOM 722 C C . LEU A 1 94 ? -13.698 -5.402 15.738 1.00 89.50 94 LEU A C 1
ATOM 724 O O . LEU A 1 94 ? -14.544 -4.850 16.443 1.00 89.50 94 LEU A O 1
ATOM 728 N N . VAL A 1 95 ? -13.984 -6.425 14.930 1.00 86.44 95 VAL A N 1
ATOM 729 C CA . VAL A 1 95 ? -15.323 -7.017 14.804 1.00 86.44 95 VAL A CA 1
ATOM 730 C C . VAL A 1 95 ? -15.580 -8.020 15.920 1.00 86.44 95 VAL A C 1
ATOM 732 O O . VAL A 1 95 ? -16.681 -8.053 16.473 1.00 86.44 95 VAL A O 1
ATOM 735 N N . LEU A 1 96 ? -14.579 -8.831 16.273 1.00 76.12 96 LEU A N 1
ATOM 736 C CA . LEU A 1 96 ? -14.751 -9.848 17.299 1.00 76.12 96 LEU A CA 1
ATOM 737 C C . LEU A 1 96 ? -14.700 -9.234 18.695 1.00 76.12 96 LEU A C 1
ATOM 739 O O . LEU A 1 96 ? -15.584 -9.556 19.471 1.00 76.12 96 LEU A O 1
ATOM 743 N N . GLY A 1 97 ? -13.784 -8.315 19.022 1.00 62.06 97 GLY A N 1
ATOM 744 C CA . GLY A 1 97 ? -13.723 -7.671 20.345 1.00 62.06 97 GLY A CA 1
ATOM 745 C C . GLY A 1 97 ? -13.835 -8.636 21.552 1.00 62.06 97 GLY A C 1
ATOM 746 O O . GLY A 1 97 ? -13.856 -9.862 21.419 1.00 62.06 97 GLY A O 1
ATOM 747 N N . PRO A 1 98 ? -13.923 -8.132 22.792 1.00 51.78 98 PRO A N 1
ATOM 748 C CA . PRO A 1 98 ? -14.411 -8.940 23.902 1.00 51.78 98 PRO A CA 1
ATOM 749 C C . PRO A 1 98 ? -15.932 -9.108 23.756 1.00 51.78 98 PRO A C 1
ATOM 751 O O . PRO A 1 98 ? -16.707 -8.339 24.320 1.00 51.78 98 PRO A O 1
ATOM 754 N N . GLN A 1 99 ? -16.382 -10.105 22.990 1.00 48.75 99 GLN A N 1
ATOM 755 C CA . GLN A 1 99 ? -17.780 -10.547 23.058 1.00 48.75 99 GLN A CA 1
ATOM 756 C C . GLN A 1 99 ? -18.121 -10.910 24.523 1.00 48.75 99 GLN A C 1
ATOM 758 O O . GLN A 1 99 ? -17.271 -11.498 25.210 1.00 48.75 99 GLN A O 1
ATOM 763 N N . PRO A 1 100 ? -19.355 -10.682 25.032 1.00 43.44 100 PRO A N 1
ATOM 764 C CA . PRO A 1 100 ? -19.859 -11.574 26.072 1.00 43.44 100 PRO A CA 1
ATOM 765 C C . PRO A 1 100 ? -19.677 -12.988 25.531 1.00 43.44 100 PRO A C 1
ATOM 767 O O . PRO A 1 100 ? -19.975 -13.231 24.365 1.00 43.44 100 PRO A O 1
ATOM 770 N N . ARG A 1 101 ? -19.107 -13.880 26.343 1.00 46.16 101 ARG A N 1
ATOM 771 C CA . ARG A 1 101 ? -18.822 -15.274 25.988 1.00 46.16 101 ARG A CA 1
ATOM 772 C C . ARG A 1 101 ? -20.124 -15.992 25.632 1.00 46.16 101 ARG A C 1
ATOM 774 O O . ARG A 1 101 ? -20.657 -16.758 26.425 1.00 46.16 101 ARG A O 1
ATOM 781 N N . TRP A 1 102 ? -20.658 -15.740 24.449 1.00 48.75 102 TRP A N 1
ATOM 782 C CA . TRP A 1 102 ? -21.533 -16.674 23.791 1.00 48.75 102 TRP A CA 1
ATOM 783 C C . TRP A 1 102 ? -20.631 -17.864 23.514 1.00 48.75 102 TRP A C 1
ATOM 785 O O . TRP A 1 102 ? -19.614 -17.732 22.839 1.00 48.75 102 TRP A O 1
ATOM 795 N N . ASN A 1 103 ? -20.928 -18.993 24.151 1.00 46.94 103 ASN A N 1
ATOM 796 C CA . ASN A 1 103 ? -20.314 -20.270 23.825 1.00 46.94 103 ASN A CA 1
ATOM 797 C C . ASN A 1 103 ? -20.554 -20.527 22.334 1.00 46.94 103 ASN A C 1
ATOM 799 O O . ASN A 1 103 ? -21.604 -21.036 21.946 1.00 46.94 103 ASN A O 1
ATOM 803 N N . VAL A 1 104 ? -19.603 -20.131 21.491 1.00 48.44 104 VAL A N 1
ATOM 804 C CA . VAL A 1 104 ? -19.650 -20.383 20.057 1.00 48.44 104 VAL A CA 1
ATOM 805 C C . VAL A 1 104 ? -19.162 -21.813 19.834 1.00 48.44 104 VAL A C 1
ATOM 807 O O . VAL A 1 104 ? -18.028 -22.060 19.448 1.00 48.44 104 VAL A O 1
ATOM 810 N N . THR A 1 105 ? -20.031 -22.781 20.120 1.00 50.06 105 THR A N 1
ATOM 811 C CA . THR A 1 105 ? -19.947 -24.133 19.543 1.00 50.06 105 THR A CA 1
ATOM 812 C C . THR A 1 105 ? -20.478 -24.158 18.107 1.00 50.06 105 THR A C 1
ATOM 814 O O . THR A 1 105 ? -20.423 -25.194 17.450 1.00 50.06 105 THR A O 1
ATOM 817 N N . ALA A 1 106 ? -21.013 -23.039 17.611 1.00 46.19 106 ALA A N 1
ATOM 818 C CA . ALA A 1 106 ? -21.477 -22.920 16.240 1.00 46.19 106 ALA A CA 1
ATOM 819 C C . ALA A 1 106 ? -20.293 -22.526 15.341 1.00 46.19 106 ALA A C 1
ATOM 821 O O . ALA A 1 106 ? -19.756 -21.435 15.521 1.00 46.19 106 ALA A O 1
ATOM 822 N N . PRO A 1 107 ? -19.856 -23.372 14.392 1.00 47.97 107 PRO A N 1
ATOM 823 C CA . PRO A 1 107 ? -18.851 -22.957 13.423 1.00 47.97 107 PRO A CA 1
ATOM 824 C C . PRO A 1 107 ? -19.338 -21.678 12.738 1.00 47.97 107 PRO A C 1
ATOM 826 O O . PRO A 1 107 ? -20.508 -21.598 12.355 1.00 47.97 107 PRO A O 1
ATOM 829 N N . LEU A 1 108 ? -18.456 -20.678 12.629 1.00 49.38 108 LEU A N 1
ATOM 830 C CA . LEU A 1 108 ? -18.700 -19.494 11.809 1.00 49.38 108 LEU A CA 1
ATOM 831 C C . LEU A 1 108 ? -19.112 -20.004 10.427 1.00 49.38 108 LEU A C 1
ATOM 833 O O . LEU A 1 108 ? -18.306 -20.615 9.726 1.00 49.38 108 LEU A O 1
ATOM 837 N N . MET A 1 109 ? -20.394 -19.861 10.093 1.00 41.44 109 MET A N 1
ATOM 838 C CA . MET A 1 109 ? -20.879 -20.240 8.779 1.00 41.44 109 MET A CA 1
ATOM 839 C C . MET A 1 109 ? -20.208 -19.306 7.784 1.00 41.44 109 MET A C 1
ATOM 841 O O . MET A 1 109 ? -20.410 -18.094 7.838 1.00 41.44 109 MET A O 1
ATOM 845 N N . ASP A 1 110 ? -19.389 -19.897 6.920 1.00 47.62 110 ASP A N 1
ATOM 846 C CA . ASP A 1 110 ? -18.890 -19.274 5.705 1.00 47.62 110 ASP A CA 1
ATOM 847 C C . ASP A 1 110 ? -20.093 -18.659 4.981 1.00 47.62 110 ASP A C 1
ATOM 849 O O . ASP A 1 110 ? -21.044 -19.366 4.618 1.00 47.62 110 ASP A O 1
ATOM 853 N N . VAL A 1 111 ? -20.122 -17.328 4.886 1.00 45.84 111 VAL A N 1
ATOM 854 C CA . VAL A 1 111 ? -21.177 -16.639 4.150 1.00 45.84 111 VAL A CA 1
ATOM 855 C C . VAL A 1 111 ? -20.991 -17.075 2.709 1.00 45.84 111 VAL A C 1
ATOM 857 O O . VAL A 1 111 ? -19.993 -16.763 2.070 1.00 45.84 111 VAL A O 1
ATOM 860 N N . ARG A 1 112 ? -21.929 -17.888 2.222 1.00 38.84 112 ARG A N 1
ATOM 861 C CA . ARG A 1 112 ? -21.953 -18.355 0.840 1.00 38.84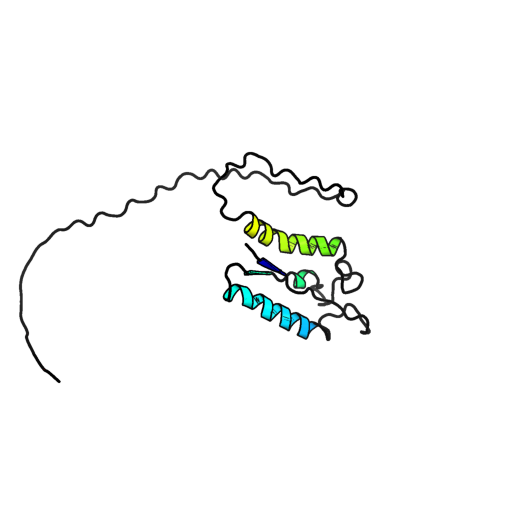 112 ARG A CA 1
ATOM 862 C C . ARG A 1 112 ? -22.199 -17.148 -0.062 1.00 38.84 112 ARG A C 1
ATOM 864 O O . ARG A 1 112 ? -23.335 -16.845 -0.422 1.00 38.84 112 ARG A O 1
ATOM 871 N N . ASP A 1 113 ? -21.130 -16.462 -0.424 1.00 45.25 113 ASP A N 1
ATOM 872 C CA . ASP A 1 113 ? -21.171 -15.435 -1.444 1.00 45.25 113 ASP A CA 1
ATOM 873 C C . ASP A 1 113 ? -21.420 -16.138 -2.778 1.00 45.25 113 ASP A C 1
ATOM 875 O O . ASP A 1 113 ? -20.675 -17.027 -3.185 1.00 45.25 113 ASP A O 1
ATOM 879 N N . ASN A 1 114 ? -22.477 -15.756 -3.491 1.00 45.56 114 ASN A N 1
ATOM 880 C CA . ASN A 1 114 ? -22.876 -16.351 -4.774 1.00 45.56 114 ASN A CA 1
ATOM 881 C C . ASN A 1 114 ? -21.909 -16.001 -5.939 1.00 45.56 114 ASN A C 1
ATOM 883 O O . ASN A 1 114 ? -22.297 -15.991 -7.104 1.00 45.56 114 ASN A O 1
ATOM 887 N N . TYR A 1 115 ? -20.650 -15.682 -5.618 1.00 45.50 115 TYR A N 1
ATOM 888 C CA . TYR A 1 115 ? -19.564 -15.266 -6.512 1.00 45.50 115 TYR A CA 1
ATOM 889 C C . TYR A 1 115 ? -18.377 -16.254 -6.497 1.00 45.50 115 TYR A C 1
ATOM 891 O O . TYR A 1 115 ? -17.259 -15.904 -6.865 1.00 45.50 115 TYR A O 1
ATOM 899 N N . THR A 1 116 ? -18.592 -17.514 -6.108 1.00 45.72 116 THR A N 1
ATOM 900 C CA . THR A 1 116 ? -17.540 -18.535 -5.905 1.00 45.72 116 THR A CA 1
ATOM 901 C C . THR A 1 116 ? -16.798 -19.021 -7.156 1.00 45.72 116 THR A C 1
ATOM 903 O O . THR A 1 116 ? -15.997 -19.948 -7.064 1.00 45.72 116 THR A O 1
ATOM 906 N N . ASN A 1 117 ? -16.976 -18.414 -8.328 1.00 45.62 117 ASN A N 1
ATOM 907 C CA . ASN A 1 117 ? -16.327 -18.917 -9.544 1.00 45.62 117 ASN A CA 1
ATOM 908 C C . ASN A 1 117 ? -14.845 -18.501 -9.661 1.00 45.62 117 ASN A C 1
ATOM 910 O O . ASN A 1 117 ? -14.155 -18.987 -10.552 1.00 45.62 117 ASN A O 1
ATOM 914 N N . THR A 1 118 ? -14.331 -17.637 -8.776 1.00 48.72 118 THR A N 1
ATOM 915 C CA . THR A 1 118 ? -12.920 -17.184 -8.780 1.00 48.72 118 THR A CA 1
ATOM 916 C C . THR A 1 118 ? -12.115 -17.618 -7.549 1.00 48.72 118 THR A C 1
ATOM 918 O O . THR A 1 118 ? -10.918 -17.338 -7.462 1.00 48.72 118 THR A O 1
ATOM 921 N N . CYS A 1 119 ? -12.733 -18.357 -6.624 1.00 52.44 119 CYS A N 1
ATOM 922 C CA . CYS A 1 119 ? -12.108 -18.830 -5.385 1.00 52.44 119 CYS A CA 1
ATOM 923 C C . CYS A 1 119 ? -11.849 -20.344 -5.375 1.00 52.44 119 CYS A C 1
ATOM 925 O O . CYS A 1 119 ? -11.712 -20.918 -4.301 1.00 52.44 119 CYS A O 1
ATOM 927 N N . ALA A 1 120 ? -11.772 -21.004 -6.536 1.00 47.03 120 ALA A N 1
ATOM 928 C CA . ALA A 1 120 ? -11.596 -22.461 -6.627 1.00 47.03 120 ALA A CA 1
ATOM 929 C C . ALA A 1 120 ? -10.364 -22.997 -5.859 1.00 47.03 120 ALA A C 1
ATOM 931 O O . ALA A 1 120 ? -10.375 -24.141 -5.412 1.00 47.03 120 ALA A O 1
ATOM 932 N N . ASP A 1 121 ? -9.356 -22.148 -5.628 1.00 48.81 121 ASP A N 1
ATOM 933 C CA . ASP A 1 121 ? -8.152 -22.480 -4.854 1.00 48.81 121 ASP A CA 1
ATOM 934 C C . ASP A 1 121 ? -8.150 -21.917 -3.420 1.00 48.81 121 ASP A C 1
ATOM 936 O O . ASP A 1 121 ? -7.193 -22.126 -2.670 1.00 48.81 121 ASP A O 1
ATOM 940 N N . TYR A 1 122 ? -9.205 -21.209 -3.003 1.00 43.75 122 TYR A N 1
ATOM 941 C CA . TYR A 1 122 ? -9.337 -20.739 -1.627 1.00 43.75 122 TYR A CA 1
ATOM 942 C C . TYR A 1 122 ? -9.722 -21.917 -0.731 1.00 43.75 122 TYR A C 1
ATOM 944 O O . TYR A 1 122 ? -10.892 -22.217 -0.497 1.00 43.75 122 TYR A O 1
ATOM 952 N N . LYS A 1 123 ? -8.708 -22.612 -0.213 1.00 43.03 123 LYS A N 1
ATOM 953 C CA . LYS A 1 123 ? -8.879 -23.521 0.919 1.00 43.03 123 LYS A CA 1
ATOM 954 C C . LYS A 1 123 ? -9.110 -22.649 2.144 1.00 43.03 123 LYS A C 1
ATOM 956 O O . LYS A 1 123 ? -8.139 -22.215 2.756 1.00 43.03 123 LYS A O 1
ATOM 961 N N . GLY A 1 124 ? -10.376 -22.331 2.420 1.00 41.81 124 GLY A N 1
ATOM 962 C CA . GLY A 1 124 ? -10.784 -21.437 3.504 1.00 41.81 124 GLY A CA 1
ATOM 963 C C . GLY A 1 124 ? -10.033 -21.679 4.810 1.00 41.81 124 GLY A C 1
ATOM 964 O O . GLY A 1 124 ? -9.529 -22.781 5.039 1.00 41.81 124 GLY A O 1
ATOM 965 N N . ALA A 1 125 ? -9.939 -20.635 5.640 1.00 41.12 125 ALA A N 1
ATOM 966 C CA . ALA A 1 125 ? -9.209 -20.656 6.903 1.00 41.12 125 ALA A CA 1
ATOM 967 C C . ALA A 1 125 ? -9.496 -21.955 7.681 1.00 41.12 125 ALA A C 1
ATOM 969 O O . ALA A 1 125 ? -10.585 -22.165 8.213 1.00 41.12 125 ALA A O 1
ATOM 970 N N . GLN A 1 126 ? -8.519 -22.865 7.694 1.00 32.81 126 GLN A N 1
ATOM 971 C CA . GLN A 1 126 ? -8.591 -24.101 8.461 1.00 32.81 126 GLN A CA 1
ATOM 972 C C . GLN A 1 126 ? -8.382 -23.718 9.923 1.00 32.81 126 GLN A C 1
ATOM 974 O O . GLN A 1 126 ? -7.253 -23.536 10.379 1.00 32.81 126 GLN A O 1
ATOM 979 N N . TYR A 1 127 ? -9.473 -23.541 10.658 1.00 37.03 127 TYR A N 1
ATOM 980 C CA . TYR A 1 127 ? -9.402 -23.324 12.094 1.00 37.03 127 TYR A CA 1
ATOM 981 C C 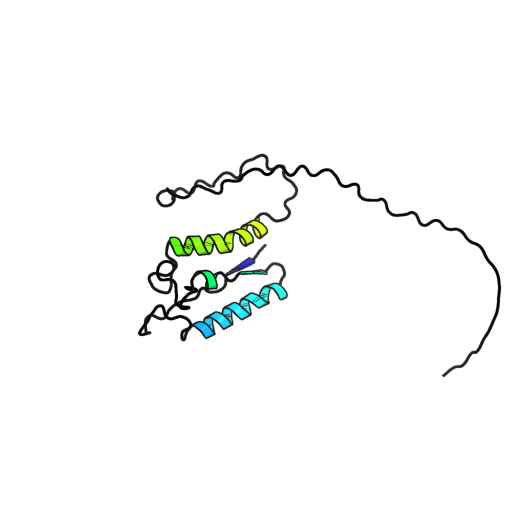. TYR A 1 127 ? -9.164 -24.668 12.783 1.00 37.03 127 TYR A C 1
ATOM 983 O O . TYR A 1 127 ? -10.088 -25.449 12.995 1.00 37.03 127 TYR A O 1
ATOM 991 N N . THR A 1 128 ? -7.917 -24.941 13.161 1.00 31.11 128 THR A N 1
ATOM 992 C CA . THR A 1 128 ? -7.632 -25.971 14.162 1.00 31.11 128 THR A CA 1
ATOM 993 C C . THR A 1 128 ? -8.149 -25.456 15.502 1.00 31.11 128 THR A C 1
ATOM 995 O O . THR A 1 128 ? -7.618 -24.489 16.047 1.00 31.11 128 THR A O 1
ATOM 998 N N . THR A 1 129 ? -9.188 -26.087 16.048 1.00 35.81 129 THR A N 1
ATOM 999 C CA . THR A 1 129 ? -9.636 -25.849 17.425 1.00 35.81 129 THR A CA 1
ATOM 1000 C C . THR A 1 129 ? -8.500 -26.174 18.390 1.00 35.81 129 THR A C 1
ATOM 1002 O O . THR A 1 129 ? -8.256 -27.336 18.711 1.00 35.81 129 THR A O 1
ATOM 1005 N N . MET A 1 130 ? -7.799 -25.150 18.873 1.00 31.02 130 MET A N 1
ATOM 1006 C CA . MET A 1 130 ? -6.983 -25.272 20.072 1.00 31.02 130 MET A CA 1
ATOM 1007 C C . MET A 1 130 ? -7.907 -25.157 21.283 1.00 31.02 130 MET A C 1
ATOM 1009 O O . MET A 1 130 ? -8.297 -24.063 21.685 1.00 31.02 130 MET A O 1
ATOM 1013 N N . SER A 1 131 ? -8.273 -26.300 21.863 1.00 34.03 131 SER A N 1
ATOM 1014 C CA . SER A 1 131 ? -8.905 -26.346 23.181 1.00 34.03 131 SER A CA 1
ATOM 1015 C C . SER A 1 131 ? -7.907 -25.848 24.226 1.00 34.03 131 SER A C 1
ATOM 1017 O O . SER A 1 131 ? -7.088 -26.610 24.737 1.00 34.03 131 SER A O 1
ATOM 1019 N N . ALA A 1 132 ? -7.958 -24.559 24.551 1.00 38.03 132 ALA A N 1
ATOM 1020 C CA . ALA A 1 132 ? -7.277 -24.033 25.723 1.00 38.03 132 ALA A CA 1
ATOM 1021 C C . ALA A 1 132 ? -8.048 -24.482 26.974 1.00 38.03 132 ALA A C 1
ATOM 1023 O O . ALA A 1 132 ? -9.053 -23.884 27.356 1.00 38.03 132 ALA A O 1
ATOM 1024 N N . SER A 1 133 ? -7.579 -25.553 27.619 1.00 35.12 133 SER A N 1
ATOM 1025 C CA . SER A 1 133 ? -7.991 -25.893 28.981 1.00 35.12 133 SER A CA 1
ATOM 1026 C C . SER A 1 133 ? -7.446 -24.828 29.931 1.00 35.12 133 SER A C 1
ATOM 1028 O O . SER A 1 133 ? -6.310 -24.913 30.397 1.00 35.12 133 SER A O 1
ATOM 1030 N N . VAL A 1 134 ? -8.241 -23.797 30.208 1.00 37.59 134 VAL A N 1
ATOM 1031 C CA . VAL A 1 134 ? -7.928 -22.830 31.261 1.00 37.59 134 VAL A CA 1
ATOM 1032 C C . VAL A 1 134 ? -8.259 -23.477 32.604 1.00 37.59 134 VAL A C 1
ATOM 1034 O O . VAL A 1 134 ? -9.413 -23.503 33.026 1.00 37.59 134 VAL A O 1
ATOM 1037 N N . SER A 1 135 ? -7.243 -23.995 33.295 1.00 35.84 135 SER A N 1
ATOM 1038 C CA . SER A 1 135 ? -7.356 -24.274 34.729 1.00 35.84 135 SER A CA 1
ATOM 1039 C C . SER A 1 135 ? -7.575 -22.946 35.472 1.00 35.84 135 SER A C 1
ATOM 1041 O O . SER A 1 135 ? -6.808 -22.003 35.244 1.00 35.84 135 SER A O 1
ATOM 1043 N N . PRO A 1 136 ? -8.579 -22.822 36.359 1.00 37.75 136 PRO A N 1
ATOM 1044 C CA . PRO A 1 136 ? -8.794 -21.588 37.100 1.00 37.75 136 PRO A CA 1
ATOM 1045 C C . PRO A 1 136 ? -7.606 -21.333 38.032 1.00 37.75 136 PRO A C 1
ATOM 1047 O O . PRO A 1 136 ? -7.372 -22.076 38.986 1.00 37.75 136 PRO A O 1
ATOM 1050 N N . LYS A 1 137 ? -6.844 -20.269 37.768 1.00 40.00 137 LYS A N 1
ATOM 1051 C CA . LYS A 1 137 ? -5.838 -19.766 38.705 1.00 40.00 137 LYS A CA 1
ATOM 1052 C C . LYS A 1 137 ? -6.584 -19.048 39.832 1.00 40.00 137 LYS A C 1
ATOM 1054 O O . LYS A 1 137 ? -7.229 -18.029 39.595 1.00 40.00 137 LYS A O 1
ATOM 1059 N N . LEU A 1 138 ? -6.537 -19.616 41.037 1.00 37.66 138 LEU A N 1
ATOM 1060 C CA . LEU A 1 138 ? -7.098 -19.028 42.255 1.00 37.66 138 LEU A CA 1
ATOM 1061 C C . LEU A 1 138 ? -6.557 -17.603 42.447 1.00 37.66 138 LEU A C 1
ATOM 1063 O O . LEU A 1 138 ? -5.346 -17.395 42.513 1.00 37.66 138 LEU A O 1
ATOM 1067 N N . ILE A 1 139 ? -7.463 -16.630 42.534 1.00 41.16 139 ILE A N 1
ATOM 1068 C CA . ILE A 1 139 ? -7.152 -15.248 42.908 1.00 41.16 139 ILE A CA 1
ATOM 1069 C C . ILE A 1 139 ? -6.876 -15.237 44.422 1.00 41.16 139 ILE A C 1
ATOM 1071 O O . ILE A 1 139 ? -7.752 -15.661 45.182 1.00 41.16 139 ILE A O 1
ATOM 1075 N N . PRO A 1 140 ? -5.707 -14.775 44.904 1.00 37.62 140 PRO A N 1
ATOM 1076 C CA . PRO A 1 140 ? -5.478 -14.622 46.336 1.00 37.62 140 PRO A CA 1
ATOM 1077 C C . PRO A 1 140 ? -6.404 -13.548 46.919 1.00 37.62 140 PRO A C 1
ATOM 1079 O O . PRO A 1 140 ? -6.521 -12.445 46.385 1.00 37.62 140 PRO A O 1
ATOM 1082 N N . LYS A 1 141 ? -7.065 -13.887 48.028 1.00 37.25 141 LYS A N 1
ATOM 1083 C CA . LYS A 1 141 ? -7.937 -13.001 48.812 1.00 37.25 141 LYS A CA 1
ATOM 1084 C C . LYS A 1 141 ? -7.135 -11.800 49.360 1.00 37.25 141 LYS A C 1
ATOM 1086 O O . LYS A 1 141 ? -5.977 -11.996 49.732 1.00 37.25 141 LYS A O 1
ATOM 1091 N N . PRO A 1 142 ? -7.713 -10.587 49.474 1.00 35.03 142 PRO A N 1
ATOM 1092 C CA . PRO A 1 142 ? -7.016 -9.450 50.071 1.00 35.03 142 PRO A CA 1
ATOM 1093 C C . PRO A 1 142 ? -6.690 -9.735 51.539 1.00 35.03 142 PRO A C 1
ATOM 1095 O O . PRO A 1 142 ? -7.542 -10.238 52.277 1.00 35.03 142 PRO A O 1
ATOM 1098 N N . ALA A 1 143 ? -5.467 -9.411 51.960 1.00 38.12 143 ALA A N 1
ATOM 1099 C CA . ALA A 1 143 ? -5.051 -9.523 53.350 1.00 38.12 143 ALA A CA 1
ATOM 1100 C C . ALA A 1 143 ? -5.874 -8.565 54.226 1.00 38.12 143 ALA A C 1
ATOM 1102 O O . ALA A 1 143 ? -5.909 -7.356 54.002 1.00 38.12 143 ALA A O 1
ATOM 1103 N N . THR A 1 144 ? -6.537 -9.122 55.234 1.00 37.00 144 THR A N 1
ATOM 1104 C CA . THR A 1 144 ? -7.163 -8.385 56.331 1.00 37.00 144 THR A CA 1
ATOM 1105 C C . THR A 1 144 ? -6.090 -7.637 57.119 1.00 37.00 144 THR A C 1
ATOM 1107 O O . THR A 1 144 ? -5.177 -8.266 57.656 1.00 37.00 144 THR A O 1
ATOM 1110 N N . GLN A 1 145 ? -6.197 -6.308 57.205 1.00 35.66 145 GLN A N 1
ATOM 1111 C CA . GLN A 1 145 ? -5.393 -5.513 58.133 1.00 35.66 145 GLN A CA 1
ATOM 1112 C C . GLN A 1 145 ? -5.766 -5.900 59.568 1.00 35.66 145 GLN A C 1
ATOM 1114 O O . GLN A 1 145 ? -6.902 -5.715 60.000 1.00 35.66 145 GLN A O 1
ATOM 1119 N N . SER A 1 146 ? -4.798 -6.464 60.287 1.00 35.75 146 SER A N 1
ATOM 1120 C CA . SER A 1 146 ? -4.873 -6.730 61.719 1.00 35.75 146 SER A CA 1
ATOM 1121 C C . SER A 1 146 ? -4.302 -5.533 62.466 1.00 35.75 146 SER A C 1
ATOM 1123 O O . SER A 1 146 ? -3.110 -5.244 62.382 1.00 35.75 146 SER A O 1
ATOM 1125 N N . THR A 1 147 ? -5.161 -4.849 63.210 1.00 40.03 147 THR A N 1
ATOM 1126 C CA . THR A 1 147 ? -4.796 -3.865 64.226 1.00 40.03 147 THR A CA 1
ATOM 1127 C C . THR A 1 147 ? -4.137 -4.556 65.419 1.00 40.03 147 THR A C 1
ATOM 1129 O O . THR A 1 147 ? -4.745 -5.436 66.026 1.00 40.03 147 THR A O 1
ATOM 1132 N N . SER A 1 148 ? -2.951 -4.107 65.825 1.00 36.09 148 SER A N 1
ATOM 1133 C CA . SER A 1 148 ? -2.482 -4.294 67.200 1.00 36.09 148 SER A CA 1
ATOM 1134 C C . SER A 1 148 ? -1.626 -3.108 67.631 1.00 36.09 148 SER A C 1
ATOM 1136 O O . SER A 1 148 ? -0.521 -2.891 67.141 1.00 36.09 148 SER A O 1
ATOM 1138 N N . SER A 1 149 ? -2.196 -2.346 68.552 1.00 41.78 149 SER A N 1
ATOM 1139 C CA . SER A 1 149 ? -1.594 -1.320 69.393 1.00 41.78 149 SER A CA 1
ATOM 1140 C C . SER A 1 149 ? -0.449 -1.861 70.255 1.00 41.78 149 SER A C 1
ATOM 1142 O O . SER A 1 149 ? -0.606 -2.920 70.858 1.00 41.78 149 SER A O 1
ATOM 1144 N N . ASN A 1 150 ? 0.631 -1.087 70.417 1.00 34.94 150 ASN A N 1
ATOM 1145 C CA . ASN A 1 150 ? 1.137 -0.745 71.749 1.00 34.94 150 ASN A CA 1
ATOM 1146 C C . ASN A 1 150 ? 2.104 0.451 71.753 1.00 34.94 150 ASN A C 1
ATOM 1148 O O . ASN A 1 150 ? 2.870 0.683 70.825 1.00 34.94 150 ASN A O 1
ATOM 1152 N N . SER A 1 151 ? 1.957 1.201 72.841 1.00 36.91 151 SER A N 1
ATOM 1153 C CA . SER A 1 151 ? 2.532 2.485 73.253 1.00 36.91 151 SER A CA 1
ATOM 1154 C C . SER A 1 151 ? 3.999 2.384 73.697 1.00 36.91 151 SER A C 1
ATOM 1156 O O . SER A 1 151 ? 4.409 1.312 74.135 1.00 36.91 151 SER A O 1
ATOM 1158 N N . LEU A 1 152 ? 4.752 3.498 73.633 1.00 35.41 152 LEU A N 1
ATOM 1159 C CA . LEU A 1 152 ? 5.417 4.158 74.781 1.00 35.41 152 LEU A CA 1
ATOM 1160 C C . LEU A 1 152 ? 6.262 5.380 74.319 1.00 35.41 152 LEU A C 1
ATOM 1162 O O . LEU A 1 152 ? 7.102 5.226 73.443 1.00 35.41 152 LEU A O 1
ATOM 1166 N N . TYR A 1 153 ? 5.975 6.556 74.922 1.00 32.44 153 TYR A N 1
ATOM 1167 C CA . TYR A 1 153 ? 6.824 7.721 75.319 1.00 32.44 153 TYR A CA 1
ATOM 1168 C C . TYR A 1 153 ? 8.136 8.001 74.549 1.00 32.44 153 TYR A C 1
ATOM 1170 O O . TYR A 1 153 ? 8.907 7.090 74.307 1.00 32.44 153 TYR A O 1
ATOM 1178 N N . SER A 1 154 ? 8.610 9.211 74.225 1.00 34.00 154 SER A N 1
ATOM 1179 C CA . SER A 1 154 ? 8.581 10.608 74.722 1.00 34.00 154 SER A CA 1
ATOM 1180 C C . SER A 1 154 ? 9.463 11.365 73.682 1.00 34.00 154 SER A C 1
ATOM 1182 O O . SER A 1 154 ? 10.319 10.730 73.075 1.00 34.00 154 SER A O 1
ATOM 1184 N N . SER A 1 155 ? 9.374 12.646 73.323 1.00 38.22 155 SER A N 1
ATOM 1185 C CA . SER A 1 155 ? 9.316 13.878 74.114 1.00 38.22 155 SER A CA 1
ATOM 1186 C C . SER A 1 155 ? 9.073 15.055 73.160 1.00 38.22 155 SER A C 1
ATOM 1188 O O . SER A 1 155 ? 9.388 14.988 71.974 1.00 38.22 155 SER A O 1
ATOM 1190 N N . LEU A 1 156 ? 8.536 16.123 73.738 1.00 40.56 156 LEU A N 1
ATOM 1191 C CA . LEU A 1 156 ? 8.321 17.453 73.181 1.00 40.56 156 LEU A CA 1
ATOM 1192 C C . LEU A 1 156 ? 9.573 18.054 72.517 1.00 40.56 156 LEU A C 1
ATO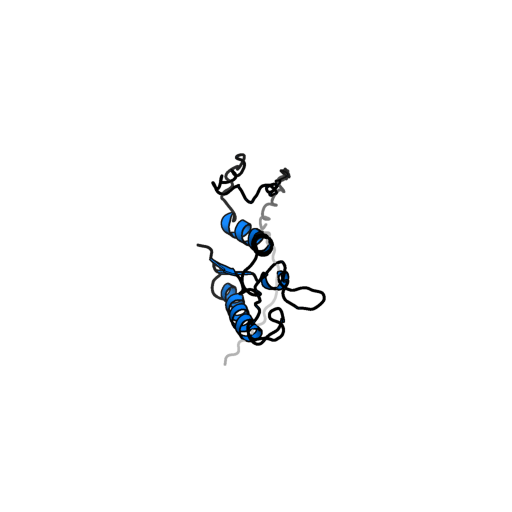M 1194 O O . LEU A 1 156 ? 10.646 17.999 73.109 1.00 40.56 156 LEU A O 1
ATOM 1198 N N . ASP A 1 157 ? 9.388 18.753 71.396 1.00 40.50 157 ASP A N 1
ATOM 1199 C CA . ASP A 1 157 ? 9.960 20.095 71.264 1.00 40.50 157 ASP A CA 1
ATOM 1200 C C . ASP A 1 157 ? 9.055 20.985 70.400 1.00 40.50 157 ASP A C 1
ATOM 1202 O O . ASP A 1 157 ? 8.576 20.607 69.330 1.00 40.50 157 ASP A O 1
ATOM 1206 N N . THR A 1 158 ? 8.774 22.160 70.941 1.00 42.72 158 THR A N 1
ATOM 1207 C CA . THR A 1 158 ? 7.896 23.200 70.420 1.00 42.72 158 THR A CA 1
ATOM 1208 C C . THR A 1 158 ? 8.761 24.365 69.986 1.00 42.72 158 THR A C 1
ATOM 1210 O O . THR A 1 158 ? 9.395 24.984 70.834 1.00 42.72 158 THR A O 1
ATOM 1213 N N . THR A 1 159 ? 8.705 24.758 68.717 1.00 43.09 159 THR A N 1
ATOM 1214 C CA . THR A 1 159 ? 9.030 26.136 68.328 1.00 43.09 159 THR A CA 1
ATOM 1215 C C . THR A 1 159 ? 8.094 26.616 67.224 1.00 43.09 159 THR A C 1
ATOM 1217 O O . THR A 1 159 ? 8.188 26.265 66.054 1.00 43.09 159 THR A O 1
ATOM 1220 N N . THR A 1 160 ? 7.141 27.423 67.678 1.00 45.91 160 THR A N 1
ATOM 1221 C CA . THR A 1 160 ? 6.430 28.497 66.980 1.00 45.91 160 THR A CA 1
ATOM 1222 C C . THR A 1 160 ? 7.363 29.422 66.198 1.00 45.91 160 THR A C 1
ATOM 1224 O O . THR A 1 160 ? 8.452 29.737 66.677 1.00 45.91 160 THR A O 1
ATOM 1227 N N . GLY A 1 161 ? 6.882 29.971 65.080 1.00 37.88 161 GLY A N 1
ATOM 1228 C CA . GLY A 1 161 ? 7.515 31.126 64.445 1.00 37.88 161 GLY A CA 1
ATOM 1229 C C . GLY A 1 161 ? 6.845 31.556 63.145 1.00 37.88 161 GLY A C 1
ATOM 1230 O O . GLY A 1 161 ? 7.248 31.113 62.077 1.00 37.88 161 GLY A O 1
ATOM 1231 N N . ASP A 1 162 ? 5.845 32.428 63.268 1.00 48.59 162 ASP A N 1
ATOM 1232 C CA . ASP A 1 162 ? 5.236 33.218 62.194 1.00 48.59 162 ASP A CA 1
ATOM 1233 C C . ASP A 1 162 ? 6.262 33.920 61.287 1.00 48.59 162 ASP A C 1
ATOM 1235 O O . ASP A 1 162 ? 7.217 34.532 61.781 1.00 48.59 162 ASP A O 1
ATOM 1239 N N . ARG A 1 163 ? 5.980 33.938 59.977 1.00 47.03 163 ARG A N 1
ATOM 1240 C CA . ARG A 1 163 ? 5.780 35.149 59.155 1.00 47.03 163 ARG A CA 1
ATOM 1241 C C . ARG A 1 163 ? 5.281 34.800 57.757 1.00 47.03 163 ARG A C 1
ATOM 1243 O O . ARG A 1 163 ? 5.813 33.837 57.168 1.00 47.03 163 ARG A O 1
#

Sequence (163 aa):
MQILIVGILPRGAWSLPDPFAWPNRLTEAINTVNNASQALPKEDPMIHYIDCGPDFINAANHSLNATLLPEYLHPSTAGYRVLADCLKPVVDNLVLGPQPRWNVTAPLMDVRDNYTNTCADYKGAQYTTMSASVSPKLIPKPATQSTSSNSLYSSLDTTTGDR

Organism: NCBI:txid1274662

pLDDT: mean 73.85, std 27.24, range [31.02, 98.62]

Secondary structure (DSSP, 8-state):
--EEEEPPPP---TTSSSTT-SS-TTHHHHHHHHHHHHHGGGT-TTEEEE--GGGGB-TTT--B-TTT-TTSSS--HHHHHHHHHHHHHHHHHHHHSS-------S-------TTGGG-TT----------------PPPPPPP-------------------

Radius of gyration: 29.34 Å; chains: 1; bounding box: 38×62×94 Å

Foldseek 3Di:
DAAEDEQAAFFADPPDPDRQDPPDPCNVVSVVVLVVLCCVCVVPVSYHYDYLRVVQADPVRRTGDCQQVVPRHHGDPVVVVSVCVRCVVVVCCNVVPPDPPPPCPDPPPDPPDVPCPPCPVCPDDPDDDPPDPDDDDDDDDDDDDDDDDDDDDDDDDDDDDDD